Protein AF-A0A1L9T6Y2-F1 (afdb_monomer_lite)

Organism: NCBI:txid1036612

pLDDT: mean 74.03, std 19.37, range [37.56, 94.56]

InterPro domains:
  IPR007858 Dpy-30 motif [PF05186] (25-66)
  IPR049629 DPY30/SDC1, dimerization/docking domain [cd22965] (26-66)

Foldseek 3Di:
DDDDDDDPDDDDDDPVDPADPVGDPVVVCCVPPPVVQLVVLVVVCVVVVDPCSVVSSVVSVVVVVCVVVVVVVVDDDD

Structure (mmCIF, N/CA/C/O backbone):
data_AF-A0A1L9T6Y2-F1
#
_entry.id   AF-A0A1L9T6Y2-F1
#
loop_
_atom_site.group_PDB
_atom_site.id
_atom_site.type_symbol
_atom_site.label_atom_id
_atom_site.label_alt_id
_atom_site.label_comp_id
_atom_site.label_asym_id
_atom_site.label_entity_id
_atom_site.label_seq_id
_atom_site.pdbx_PDB_ins_code
_atom_site.Cartn_x
_atom_site.Cartn_y
_atom_site.Cartn_z
_atom_site.occupancy
_atom_site.B_iso_or_equiv
_atom_site.auth_seq_id
_atom_site.auth_comp_id
_atom_site.auth_asym_id
_atom_site.auth_atom_id
_atom_site.pdbx_PDB_model_num
ATOM 1 N N . ALA A 1 1 ? 20.391 42.890 -40.923 1.00 37.56 1 ALA A N 1
ATOM 2 C CA . ALA A 1 1 ? 19.672 42.932 -39.636 1.00 37.56 1 ALA A CA 1
ATOM 3 C C . ALA A 1 1 ? 19.547 41.504 -39.129 1.00 37.56 1 ALA A C 1
ATOM 5 O O . ALA A 1 1 ? 19.118 40.644 -39.888 1.00 37.56 1 ALA A O 1
ATOM 6 N N . ALA A 1 2 ? 20.051 41.248 -37.924 1.00 39.50 2 ALA A N 1
ATOM 7 C CA . ALA A 1 2 ? 20.148 39.927 -37.316 1.00 39.50 2 ALA A CA 1
ATOM 8 C C . ALA A 1 2 ? 18.785 39.478 -36.768 1.00 39.50 2 ALA A C 1
ATOM 10 O O . ALA A 1 2 ? 18.151 40.222 -36.025 1.00 39.50 2 ALA A O 1
ATOM 11 N N . GLY A 1 3 ? 18.351 38.270 -37.132 1.00 51.41 3 GLY A N 1
ATOM 12 C CA . GLY A 1 3 ? 17.250 37.574 -36.473 1.00 51.41 3 GLY A CA 1
ATOM 13 C C . GLY A 1 3 ? 17.808 36.726 -35.334 1.00 51.41 3 GLY A C 1
ATOM 14 O O . GLY A 1 3 ? 18.503 35.744 -35.573 1.00 51.41 3 GLY A O 1
ATOM 15 N N . THR A 1 4 ? 17.547 37.140 -34.103 1.00 55.91 4 THR A N 1
ATOM 16 C CA . THR A 1 4 ? 17.857 36.419 -32.864 1.00 55.91 4 THR A CA 1
ATOM 17 C C . THR A 1 4 ? 16.961 35.186 -32.704 1.00 55.91 4 THR A C 1
ATOM 19 O O . THR A 1 4 ? 15.741 35.362 -32.701 1.00 55.91 4 THR A O 1
ATOM 22 N N . PRO A 1 5 ? 17.489 33.967 -32.487 1.00 57.88 5 PRO A N 1
ATOM 23 C CA . PRO A 1 5 ? 16.698 32.903 -31.889 1.00 57.88 5 PRO A CA 1
ATOM 24 C C . PRO A 1 5 ? 16.656 33.095 -30.367 1.00 57.88 5 PRO A C 1
ATOM 26 O O . PRO A 1 5 ? 17.675 33.149 -29.680 1.00 57.88 5 PRO A O 1
ATOM 29 N N . THR A 1 6 ? 15.442 33.256 -29.861 1.00 55.66 6 THR A N 1
ATOM 30 C CA . THR A 1 6 ? 15.078 33.273 -28.447 1.00 55.66 6 THR A CA 1
ATOM 31 C C . THR A 1 6 ? 15.141 31.873 -27.837 1.00 55.66 6 THR A C 1
ATOM 33 O O . THR A 1 6 ? 14.546 30.950 -28.379 1.00 55.66 6 THR A O 1
ATOM 36 N N . ALA A 1 7 ? 15.752 31.796 -26.653 1.00 55.44 7 ALA A N 1
ATOM 37 C CA . ALA A 1 7 ? 15.369 30.934 -25.533 1.00 55.44 7 ALA A CA 1
ATOM 38 C C . ALA A 1 7 ? 15.305 29.410 -25.765 1.00 55.44 7 ALA A C 1
ATOM 40 O O . ALA A 1 7 ? 14.223 28.838 -25.854 1.00 55.44 7 ALA A O 1
ATOM 41 N N . ASP A 1 8 ? 16.450 28.733 -25.638 1.00 49.28 8 ASP A N 1
ATOM 42 C CA . ASP A 1 8 ? 16.466 27.384 -25.060 1.00 49.28 8 ASP A CA 1
ATOM 43 C C . ASP A 1 8 ? 16.421 27.512 -23.534 1.00 49.28 8 ASP A C 1
ATOM 45 O O . ASP A 1 8 ? 17.427 27.552 -22.821 1.00 49.28 8 ASP A O 1
ATOM 49 N N . THR A 1 9 ? 15.199 27.660 -23.033 1.00 50.81 9 THR A N 1
ATOM 50 C CA . THR A 1 9 ? 14.873 27.485 -21.624 1.00 50.81 9 THR A CA 1
ATOM 51 C C . T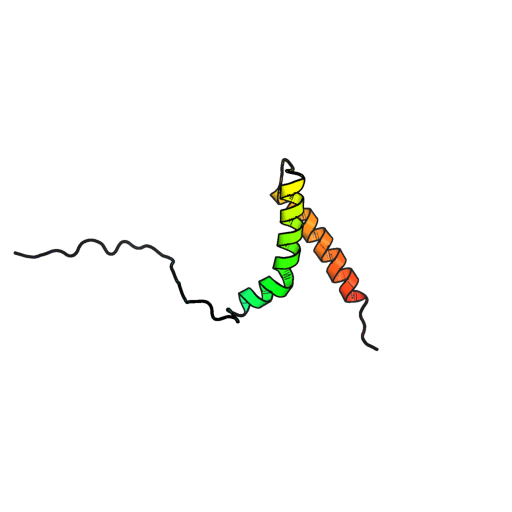HR A 1 9 ? 15.154 26.033 -21.248 1.00 50.81 9 THR A C 1
ATOM 53 O O . THR A 1 9 ? 14.526 25.111 -21.762 1.00 50.81 9 THR A O 1
ATOM 56 N N . MET A 1 10 ? 16.089 25.832 -20.316 1.00 55.53 10 MET A N 1
ATOM 57 C CA . MET A 1 10 ? 16.201 24.608 -19.523 1.00 55.53 10 MET A CA 1
ATOM 58 C C . MET A 1 10 ? 14.809 24.152 -19.076 1.00 55.53 10 MET A C 1
ATOM 60 O O . MET A 1 10 ? 14.176 24.795 -18.242 1.00 55.53 10 MET A O 1
ATOM 64 N N . THR A 1 11 ? 14.327 23.025 -19.586 1.00 46.41 11 THR A N 1
ATOM 65 C CA . THR A 1 11 ? 13.278 22.255 -18.918 1.00 46.41 11 THR A CA 1
ATOM 66 C C . THR A 1 11 ? 13.582 20.779 -19.102 1.00 46.41 11 THR A C 1
ATOM 68 O O . THR A 1 11 ? 13.414 20.190 -20.167 1.00 46.41 11 THR A O 1
ATOM 71 N N . SER A 1 12 ? 14.103 20.209 -18.020 1.00 51.28 12 SER A N 1
ATOM 72 C CA . SER A 1 12 ? 14.197 18.782 -17.771 1.00 51.28 12 SER A CA 1
ATOM 73 C C . SER A 1 12 ? 12.874 18.062 -18.033 1.00 51.28 12 SER A C 1
ATOM 75 O O . SER A 1 12 ? 11.799 18.598 -17.786 1.00 51.28 12 SER A O 1
ATOM 77 N N . ALA A 1 13 ? 13.010 16.780 -18.374 1.00 54.22 13 ALA A N 1
ATOM 78 C CA . ALA A 1 13 ? 11.991 15.736 -18.316 1.00 54.22 13 ALA A CA 1
ATOM 79 C C . ALA A 1 13 ? 10.958 15.710 -19.451 1.00 54.22 13 ALA A C 1
ATOM 81 O O . ALA A 1 13 ? 9.840 16.180 -19.314 1.00 54.22 13 ALA A O 1
ATOM 82 N N . THR A 1 14 ? 11.283 14.974 -20.514 1.00 45.28 14 THR A N 1
ATOM 83 C CA . THR A 1 14 ? 10.330 14.070 -21.183 1.00 45.28 14 THR A CA 1
ATOM 84 C C . THR A 1 14 ? 11.108 13.012 -21.969 1.00 45.28 14 THR A C 1
ATOM 86 O O . THR A 1 14 ? 11.205 13.041 -23.190 1.00 45.28 14 THR A O 1
ATOM 89 N N . ASN A 1 15 ? 11.644 12.009 -21.262 1.00 49.62 15 ASN A N 1
ATOM 90 C CA . ASN A 1 15 ? 11.942 10.716 -21.889 1.00 49.62 15 ASN A CA 1
ATOM 91 C C . ASN A 1 15 ? 10.607 10.019 -22.200 1.00 49.62 15 ASN A C 1
ATOM 93 O O . ASN A 1 15 ? 10.200 9.069 -21.531 1.00 49.62 15 ASN A O 1
ATOM 97 N N . ALA A 1 16 ? 9.903 10.520 -23.214 1.00 52.69 16 ALA A N 1
ATOM 98 C CA . ALA A 1 16 ? 8.774 9.858 -23.844 1.00 52.69 16 ALA A CA 1
ATOM 99 C C . ALA A 1 16 ? 9.310 8.765 -24.780 1.00 52.69 16 ALA A C 1
ATOM 101 O O . ALA A 1 16 ? 9.176 8.840 -25.996 1.00 52.69 16 ALA A O 1
ATOM 102 N N . ASN A 1 17 ? 9.968 7.752 -24.211 1.00 53.03 17 ASN A N 1
ATOM 103 C CA . ASN A 1 17 ? 10.248 6.538 -24.962 1.00 53.03 17 ASN A CA 1
ATOM 104 C C . ASN A 1 17 ? 8.977 5.671 -24.890 1.00 53.03 17 ASN A C 1
ATOM 106 O O . ASN A 1 17 ? 8.558 5.352 -23.770 1.00 53.03 17 ASN A O 1
ATOM 110 N N . PRO A 1 18 ? 8.323 5.318 -26.014 1.00 49.97 18 PRO A N 1
ATOM 111 C CA . PRO A 1 18 ? 7.172 4.426 -25.998 1.00 49.97 18 PRO A CA 1
ATOM 112 C C . PRO A 1 18 ? 7.608 3.106 -25.366 1.00 49.97 18 PRO A C 1
ATOM 114 O O . PRO A 1 18 ? 8.427 2.359 -25.902 1.00 49.97 18 PRO A O 1
ATOM 117 N N . VAL A 1 19 ? 7.115 2.862 -24.155 1.00 52.81 19 VAL A N 1
ATOM 118 C CA . VAL A 1 19 ? 7.483 1.698 -23.359 1.00 52.81 19 VAL A CA 1
ATOM 119 C C . VAL A 1 19 ? 6.956 0.471 -24.084 1.00 52.81 19 VAL A C 1
ATOM 121 O O . VAL A 1 19 ? 5.760 0.191 -24.062 1.00 52.81 19 VAL A O 1
ATOM 124 N N . ARG A 1 20 ? 7.868 -0.248 -24.750 1.00 58.91 20 ARG A N 1
ATOM 125 C CA . ARG A 1 20 ? 7.642 -1.611 -25.239 1.00 58.91 20 ARG A CA 1
ATOM 126 C C . ARG A 1 20 ? 6.929 -2.432 -24.148 1.00 58.91 20 ARG A C 1
ATOM 128 O O . ARG A 1 20 ? 7.258 -2.227 -22.975 1.00 58.91 20 ARG A O 1
ATOM 135 N N . PRO A 1 21 ? 6.018 -3.367 -24.491 1.00 51.47 21 PRO A N 1
ATOM 136 C CA . PRO A 1 21 ? 5.316 -4.244 -23.538 1.00 51.47 21 PRO A CA 1
ATOM 137 C C . PRO A 1 21 ? 6.265 -5.257 -22.861 1.00 51.47 21 PRO A C 1
ATOM 139 O O . PRO A 1 21 ? 6.224 -6.456 -23.098 1.00 51.47 21 PRO A O 1
ATOM 142 N N . GLY A 1 22 ? 7.187 -4.733 -22.065 1.00 56.75 22 GLY A N 1
ATOM 143 C CA . GLY A 1 22 ? 8.341 -5.395 -21.459 1.00 56.75 22 GLY A CA 1
ATOM 144 C C . GLY A 1 22 ? 9.288 -4.336 -20.886 1.00 56.75 22 GLY A C 1
ATOM 145 O O . GLY A 1 22 ? 10.496 -4.400 -21.093 1.00 56.75 22 GLY A O 1
ATOM 146 N N . GLY A 1 23 ? 8.705 -3.278 -20.304 1.00 59.28 23 GLY A N 1
ATOM 147 C CA . GLY A 1 23 ? 9.393 -2.057 -19.889 1.00 59.28 23 GLY A CA 1
ATOM 148 C C . GLY A 1 23 ? 10.529 -2.319 -18.906 1.00 59.28 23 GLY A C 1
ATOM 149 O O . GLY A 1 23 ? 10.539 -3.344 -18.241 1.00 59.28 23 GLY A O 1
ATOM 150 N N . ALA A 1 24 ? 11.472 -1.375 -18.842 1.00 71.25 24 ALA A N 1
ATOM 151 C CA . ALA A 1 24 ? 12.715 -1.412 -18.067 1.00 71.25 24 ALA A CA 1
ATOM 152 C C . ALA A 1 24 ? 12.679 -2.303 -16.800 1.00 71.25 24 ALA A C 1
ATOM 154 O O . ALA A 1 24 ? 11.700 -2.216 -16.057 1.00 71.25 24 ALA A O 1
ATOM 155 N N . PRO A 1 25 ? 13.752 -3.061 -16.481 1.00 77.44 25 PRO A N 1
ATOM 156 C CA . PRO A 1 25 ? 13.794 -4.025 -15.369 1.00 77.44 25 PRO A CA 1
ATOM 157 C C . PRO A 1 25 ? 13.216 -3.515 -14.038 1.00 77.44 25 PRO A C 1
ATOM 159 O O . PRO A 1 25 ? 12.556 -4.258 -13.317 1.00 77.44 25 PRO A O 1
ATOM 162 N N . ALA A 1 26 ? 13.383 -2.221 -13.749 1.00 80.00 26 ALA A N 1
ATOM 163 C CA . ALA A 1 26 ? 12.796 -1.563 -12.584 1.00 80.00 26 ALA A CA 1
ATOM 164 C C . ALA A 1 26 ? 11.253 -1.605 -12.548 1.00 80.00 26 ALA A C 1
ATOM 166 O O . ALA A 1 26 ? 10.673 -1.847 -11.493 1.00 80.00 26 ALA A O 1
ATOM 167 N N . ARG A 1 27 ? 10.568 -1.405 -13.685 1.00 85.56 27 ARG A N 1
ATOM 168 C CA . ARG A 1 27 ? 9.098 -1.483 -13.756 1.00 85.56 27 ARG A CA 1
ATOM 169 C C . ARG A 1 27 ? 8.591 -2.901 -13.551 1.00 85.56 27 ARG A C 1
ATOM 171 O O . ARG A 1 27 ? 7.586 -3.063 -12.875 1.00 85.56 27 ARG A O 1
ATOM 178 N N . VAL A 1 28 ? 9.266 -3.905 -14.115 1.00 84.81 28 VAL A N 1
ATOM 179 C CA . VAL A 1 28 ? 8.902 -5.318 -13.904 1.00 84.81 28 VAL A CA 1
ATOM 180 C C . VAL A 1 28 ? 8.998 -5.652 -12.420 1.00 84.81 28 VAL A C 1
ATOM 182 O O . VAL A 1 28 ? 8.016 -6.092 -11.833 1.00 84.81 28 VAL A O 1
ATOM 185 N N . TYR A 1 29 ? 10.125 -5.311 -11.789 1.00 85.38 29 TYR A N 1
ATOM 186 C CA . TYR A 1 29 ? 10.317 -5.516 -10.356 1.00 85.38 29 TYR A CA 1
ATOM 187 C C . TYR A 1 29 ? 9.239 -4.820 -9.511 1.00 85.38 29 TYR A C 1
ATOM 189 O O . TYR A 1 29 ? 8.658 -5.432 -8.618 1.00 85.38 29 TYR A O 1
ATOM 197 N N . MET A 1 30 ? 8.917 -3.556 -9.812 1.00 86.12 30 MET A N 1
ATOM 198 C CA . MET A 1 30 ? 7.841 -2.843 -9.116 1.00 86.12 30 MET A CA 1
ATOM 199 C C . MET A 1 30 ? 6.485 -3.526 -9.316 1.00 86.12 30 MET A C 1
ATOM 201 O O . MET A 1 30 ? 5.771 -3.736 -8.336 1.00 86.12 30 MET A O 1
ATOM 205 N N . ASN A 1 31 ? 6.144 -3.888 -10.554 1.00 85.25 31 ASN A N 1
ATOM 206 C CA . ASN A 1 31 ? 4.874 -4.524 -10.896 1.00 85.25 31 ASN A CA 1
ATOM 207 C C . ASN A 1 31 ? 4.694 -5.882 -10.208 1.00 85.25 31 ASN A C 1
ATOM 209 O O . ASN A 1 31 ? 3.582 -6.213 -9.814 1.00 85.25 31 ASN A O 1
ATOM 213 N N . GLU A 1 32 ? 5.770 -6.648 -10.043 1.00 86.75 32 GLU A N 1
ATOM 214 C CA . GLU A 1 32 ? 5.728 -7.973 -9.421 1.00 86.75 32 GLU A CA 1
ATOM 215 C C . GLU A 1 32 ? 5.768 -7.923 -7.892 1.00 86.75 32 GLU A C 1
ATOM 217 O O . GLU A 1 32 ? 5.106 -8.721 -7.232 1.00 86.75 32 GLU A O 1
ATOM 222 N N . LYS A 1 33 ? 6.558 -7.012 -7.311 1.00 86.06 33 LYS A N 1
ATOM 223 C CA . LYS A 1 33 ? 6.844 -7.026 -5.869 1.00 86.06 33 LYS A CA 1
ATOM 224 C C . LYS A 1 33 ? 6.032 -6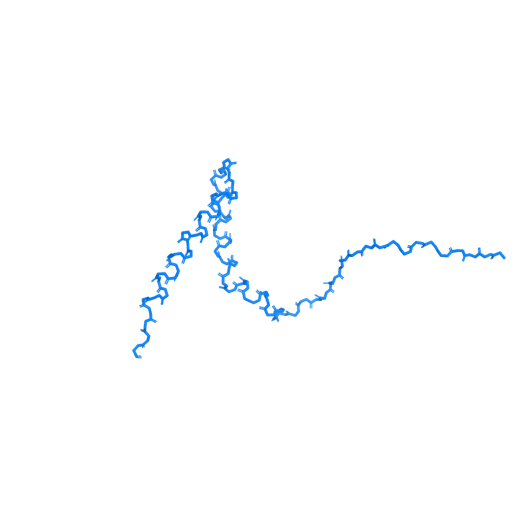.029 -5.057 1.00 86.06 33 LYS A C 1
ATOM 226 O O . LYS A 1 33 ? 5.777 -6.300 -3.892 1.00 86.06 33 LYS A O 1
ATOM 231 N N . ILE A 1 34 ? 5.668 -4.877 -5.625 1.00 87.44 34 ILE A N 1
ATOM 232 C CA . ILE A 1 34 ? 5.217 -3.721 -4.828 1.00 87.44 34 ILE A CA 1
ATOM 233 C C . ILE A 1 34 ? 3.837 -3.223 -5.267 1.00 87.44 34 ILE A C 1
ATOM 235 O O . ILE A 1 34 ? 2.962 -2.993 -4.435 1.00 87.44 34 ILE A O 1
ATOM 239 N N . VAL A 1 35 ? 3.618 -3.077 -6.575 1.00 90.75 35 VAL A N 1
ATOM 240 C CA . VAL A 1 35 ? 2.382 -2.534 -7.163 1.00 90.75 35 VAL A CA 1
ATOM 241 C C . VAL A 1 35 ? 1.102 -3.252 -6.716 1.00 90.75 35 VAL A C 1
ATOM 243 O O . VAL A 1 35 ? 0.159 -2.533 -6.382 1.00 90.75 35 VAL A O 1
ATOM 246 N N . PRO A 1 36 ? 1.007 -4.598 -6.657 1.00 90.75 36 PRO A N 1
ATOM 247 C CA . PRO A 1 36 ? -0.227 -5.249 -6.212 1.00 90.75 36 PRO A CA 1
ATOM 248 C C . PRO A 1 36 ? -0.621 -4.839 -4.787 1.00 90.75 36 PRO A C 1
ATOM 250 O O . PRO A 1 36 ? -1.775 -4.490 -4.548 1.00 90.75 36 PRO A O 1
ATOM 253 N N . TYR A 1 37 ? 0.346 -4.779 -3.868 1.00 92.25 37 TYR A N 1
ATOM 254 C CA . TYR A 1 37 ? 0.102 -4.390 -2.477 1.00 92.25 37 TYR A CA 1
ATOM 255 C C . TYR A 1 37 ? -0.184 -2.894 -2.333 1.00 92.25 37 TYR A C 1
ATOM 257 O O . TYR A 1 37 ? -1.037 -2.498 -1.542 1.00 92.25 37 TYR A O 1
ATOM 265 N N . LEU A 1 38 ? 0.480 -2.051 -3.129 1.00 92.25 38 LEU A N 1
ATOM 266 C CA . LEU A 1 38 ? 0.187 -0.619 -3.165 1.00 92.25 38 LEU A CA 1
ATOM 267 C C . LEU A 1 38 ? -1.249 -0.351 -3.610 1.00 92.25 38 LEU A C 1
ATOM 269 O O . LEU A 1 38 ? -1.946 0.429 -2.967 1.00 92.25 38 LEU A O 1
ATOM 273 N N . LEU A 1 39 ? -1.707 -1.006 -4.679 1.00 92.75 39 LEU A N 1
ATOM 274 C CA . LEU A 1 39 ? -3.074 -0.846 -5.175 1.00 92.75 39 LEU A CA 1
ATOM 275 C C . LEU A 1 39 ? -4.109 -1.310 -4.146 1.00 92.75 39 LEU A C 1
ATOM 277 O O . LEU A 1 39 ? -5.121 -0.636 -3.943 1.00 92.75 39 LEU A O 1
ATOM 281 N N . GLU A 1 40 ? -3.850 -2.429 -3.473 1.00 91.62 40 GLU A N 1
ATOM 282 C CA . GLU A 1 40 ? -4.732 -2.952 -2.430 1.00 91.62 40 GLU A CA 1
ATOM 283 C C . GLU A 1 40 ? -4.813 -2.001 -1.222 1.00 91.62 40 GLU A C 1
ATOM 285 O O . GLU A 1 40 ? -5.910 -1.634 -0.790 1.00 91.62 40 GLU A O 1
ATOM 290 N N . GLY A 1 41 ? -3.670 -1.506 -0.741 1.00 92.19 41 GLY A N 1
ATOM 291 C CA . GLY A 1 41 ? -3.619 -0.527 0.344 1.00 92.19 41 GLY A CA 1
ATOM 292 C C . GLY A 1 41 ? -4.286 0.801 -0.025 1.00 92.19 41 GLY A C 1
ATOM 293 O O . GLY A 1 41 ? -5.071 1.347 0.751 1.00 92.19 41 GLY A O 1
ATOM 294 N N . MET A 1 42 ? -4.051 1.304 -1.241 1.00 92.31 42 MET A N 1
ATOM 295 C CA . MET A 1 42 ? -4.677 2.535 -1.738 1.00 92.31 42 MET A CA 1
ATOM 296 C C . MET A 1 42 ? -6.199 2.414 -1.837 1.00 92.31 42 MET A C 1
ATOM 298 O O . MET A 1 42 ? -6.912 3.372 -1.529 1.00 92.31 42 MET A O 1
ATOM 302 N N . LYS A 1 43 ? -6.718 1.246 -2.228 1.00 92.56 43 LYS A N 1
ATOM 303 C CA . LYS A 1 43 ? -8.161 0.978 -2.235 1.00 92.56 43 LYS A CA 1
ATOM 304 C C . LYS A 1 43 ? -8.751 1.092 -0.827 1.00 92.56 43 LYS A C 1
ATOM 306 O O . LYS A 1 43 ? -9.798 1.718 -0.669 1.00 92.56 43 LYS A O 1
ATOM 311 N N . ASN A 1 44 ? -8.082 0.541 0.186 1.00 89.56 44 ASN A N 1
ATOM 312 C CA . ASN A 1 44 ? -8.539 0.620 1.577 1.00 89.56 44 ASN A CA 1
ATOM 313 C C . ASN A 1 44 ? -8.537 2.064 2.091 1.00 89.56 44 ASN A C 1
ATOM 315 O O . ASN A 1 44 ? -9.542 2.527 2.626 1.00 89.56 44 ASN A O 1
ATOM 319 N N . VAL A 1 45 ? -7.464 2.811 1.829 1.00 93.50 45 VAL A N 1
ATOM 320 C CA . VAL A 1 45 ? -7.365 4.230 2.205 1.00 93.50 45 VAL A CA 1
ATOM 321 C C . VAL A 1 45 ? -8.445 5.074 1.527 1.00 93.50 45 VAL A C 1
ATOM 323 O O . VAL A 1 45 ? -9.034 5.946 2.159 1.00 93.50 45 VAL A O 1
ATOM 326 N N . THR A 1 46 ? -8.751 4.798 0.258 1.00 92.44 46 THR A N 1
ATOM 327 C CA . THR A 1 46 ? -9.791 5.524 -0.488 1.00 92.44 46 THR A CA 1
ATOM 328 C C . THR A 1 46 ? -11.195 5.204 0.030 1.00 92.44 46 THR A C 1
ATOM 330 O O . THR A 1 46 ? -12.077 6.060 -0.013 1.00 92.44 46 THR A O 1
ATOM 333 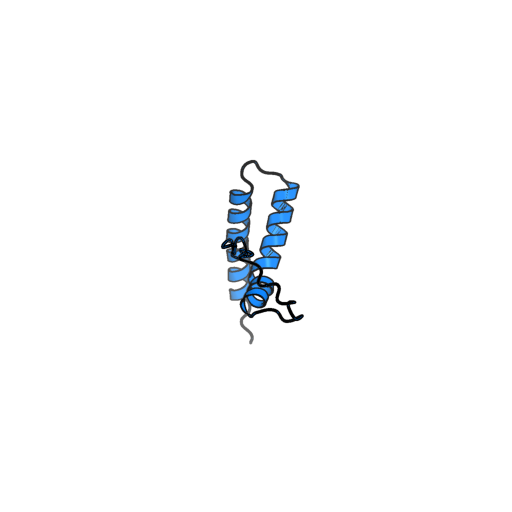N N . LYS A 1 47 ? -11.406 3.980 0.529 1.00 93.62 47 LYS A N 1
ATOM 334 C CA . LYS A 1 47 ? -12.678 3.532 1.103 1.00 93.62 47 LYS A CA 1
ATOM 335 C C . LYS A 1 47 ? -12.924 4.116 2.495 1.00 93.62 47 LYS A C 1
ATOM 337 O O . LYS A 1 47 ? -14.034 4.557 2.763 1.00 93.62 47 LYS A O 1
ATOM 342 N N . GLU A 1 48 ? -11.922 4.088 3.372 1.00 92.50 48 GLU A N 1
ATOM 343 C CA . GLU A 1 48 ? -12.076 4.530 4.766 1.00 92.50 48 GLU A CA 1
ATOM 344 C C . GLU A 1 48 ? -11.828 6.026 4.964 1.00 92.50 48 GLU A C 1
ATOM 346 O O . GLU A 1 48 ? -12.274 6.581 5.962 1.00 92.50 48 GLU A O 1
ATOM 351 N N . GLN A 1 49 ? -11.136 6.677 4.022 1.00 93.25 49 GLN A N 1
ATOM 352 C CA . GLN A 1 49 ? -10.740 8.089 4.087 1.00 93.25 49 GLN A CA 1
ATOM 353 C C . GLN A 1 49 ? -10.237 8.513 5.480 1.00 93.25 49 GLN A C 1
ATOM 355 O O . GLN A 1 49 ? -10.769 9.445 6.087 1.00 93.25 49 GLN A O 1
ATOM 360 N N . PRO A 1 50 ? -9.210 7.832 6.018 1.00 92.81 50 PRO A N 1
ATOM 361 C CA . PR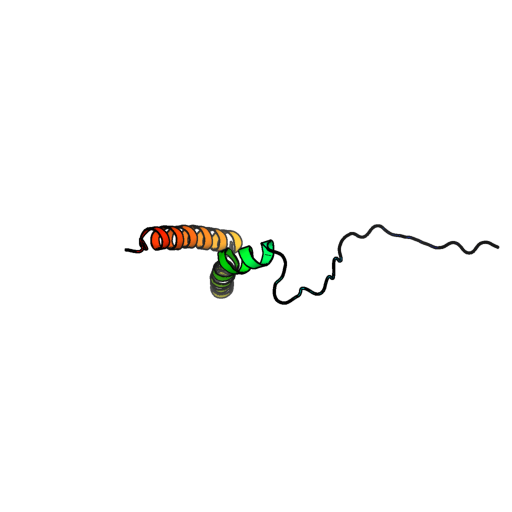O A 1 50 ? -8.679 8.164 7.330 1.00 92.81 50 PRO A CA 1
ATOM 362 C C . PRO A 1 50 ? -8.014 9.545 7.310 1.00 92.81 50 PRO A C 1
ATOM 364 O O . PRO A 1 50 ? -7.454 9.965 6.297 1.00 92.81 50 PRO A O 1
ATOM 367 N N . SER A 1 51 ? -7.971 10.216 8.463 1.00 93.75 51 SER A N 1
ATOM 368 C CA . SER A 1 51 ? -7.350 11.543 8.603 1.00 93.75 51 SER A CA 1
ATOM 369 C C . SER A 1 51 ? -5.861 11.566 8.229 1.00 93.75 51 SER A C 1
ATOM 371 O O . SER A 1 51 ? -5.338 12.606 7.844 1.00 93.75 51 SER A O 1
ATOM 373 N N . ASN A 1 52 ? -5.176 10.419 8.334 1.00 94.56 52 ASN A N 1
ATOM 374 C CA . ASN A 1 52 ? -3.757 10.254 8.008 1.00 94.56 52 ASN A CA 1
ATOM 375 C C . ASN A 1 52 ? -3.555 9.135 6.964 1.00 94.56 52 ASN A C 1
ATOM 377 O O . ASN A 1 52 ? -3.065 8.055 7.309 1.00 94.56 52 ASN A O 1
ATOM 381 N N . PRO A 1 53 ? -3.901 9.366 5.684 1.00 91.44 53 PRO A N 1
ATOM 382 C CA . PRO A 1 53 ? -3.929 8.324 4.652 1.00 91.44 53 PRO A CA 1
ATOM 383 C C . PRO A 1 53 ? -2.566 7.674 4.401 1.00 91.44 53 PRO A C 1
ATOM 385 O O . PRO A 1 53 ? -2.480 6.459 4.255 1.00 91.44 53 PRO A O 1
ATOM 388 N N . LEU A 1 54 ? -1.486 8.461 4.414 1.00 93.00 54 LEU A N 1
ATOM 389 C CA . LEU A 1 54 ? -0.129 7.947 4.207 1.00 93.00 54 LEU A CA 1
ATOM 390 C C . LEU A 1 54 ? 0.346 7.056 5.357 1.00 93.00 54 LEU A C 1
ATOM 392 O O . LEU A 1 54 ? 1.043 6.073 5.121 1.00 93.00 54 LEU A O 1
ATOM 396 N N . ARG A 1 55 ? -0.047 7.382 6.594 1.00 93.19 55 ARG A N 1
ATOM 397 C CA . ARG A 1 55 ? 0.305 6.580 7.768 1.00 93.19 55 ARG A CA 1
ATOM 398 C C . ARG A 1 55 ? -0.385 5.224 7.716 1.00 93.19 55 ARG A C 1
ATOM 400 O O . ARG A 1 55 ? 0.287 4.208 7.832 1.00 93.19 55 ARG A O 1
ATOM 407 N N . VAL A 1 56 ? -1.694 5.224 7.468 1.00 94.06 56 VAL A N 1
ATOM 408 C CA . VAL A 1 56 ? -2.486 3.991 7.353 1.00 94.06 56 VAL A CA 1
ATOM 409 C C . VAL A 1 56 ? -1.989 3.130 6.190 1.00 94.06 56 VAL A C 1
ATOM 411 O 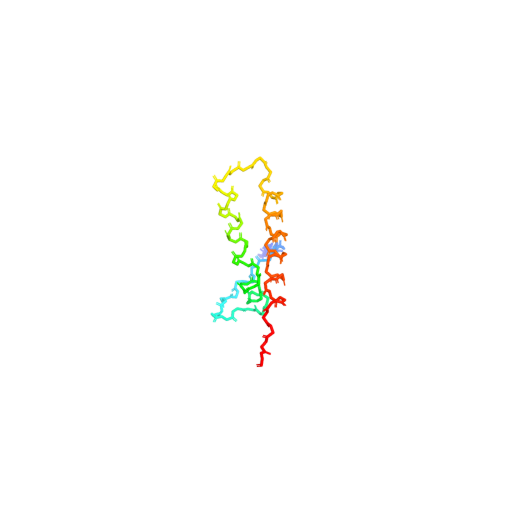O . VAL A 1 56 ? -1.844 1.921 6.341 1.00 94.06 56 VAL A O 1
ATOM 414 N N . LEU A 1 57 ? -1.654 3.742 5.048 1.00 93.25 57 LEU A N 1
ATOM 415 C CA . LEU A 1 57 ? -1.059 3.021 3.922 1.00 93.25 57 LEU A CA 1
ATOM 416 C C . LEU A 1 57 ? 0.288 2.386 4.292 1.00 93.25 57 LEU A C 1
ATOM 418 O O . LEU A 1 57 ? 0.536 1.236 3.949 1.00 93.25 57 LEU A O 1
ATOM 422 N N . GLY A 1 58 ? 1.155 3.124 4.988 1.00 92.88 58 GLY A N 1
ATOM 423 C CA . GLY A 1 58 ? 2.450 2.618 5.439 1.00 92.88 58 GLY A CA 1
ATOM 424 C C . GLY A 1 58 ? 2.314 1.455 6.421 1.00 92.88 58 GLY A C 1
ATOM 425 O O . GLY A 1 58 ? 2.970 0.431 6.246 1.00 92.88 58 GLY A O 1
ATOM 426 N N . GLU A 1 59 ? 1.423 1.579 7.407 1.00 94.12 59 GLU A N 1
ATOM 427 C CA . GLU A 1 59 ? 1.110 0.510 8.366 1.00 94.12 59 GLU A CA 1
ATOM 428 C C . GLU A 1 59 ? 0.582 -0.741 7.644 1.00 94.12 59 GLU A C 1
ATOM 430 O O . GLU A 1 59 ? 1.061 -1.847 7.901 1.00 94.12 59 GLU A O 1
ATOM 435 N N . TYR A 1 60 ? -0.310 -0.567 6.662 1.00 94.12 60 TYR A N 1
ATOM 436 C CA . TYR A 1 60 ? -0.798 -1.657 5.814 1.00 94.12 60 TYR A CA 1
ATOM 437 C C . TYR A 1 60 ? 0.336 -2.356 5.049 1.00 94.12 60 TYR A C 1
ATOM 439 O O . TYR A 1 60 ? 0.405 -3.583 5.043 1.00 94.12 60 TYR A O 1
ATOM 447 N N . LEU A 1 61 ? 1.245 -1.602 4.421 1.00 93.38 61 LEU A N 1
ATOM 448 C CA . LEU A 1 61 ? 2.359 -2.179 3.659 1.00 93.38 61 LEU A CA 1
ATOM 449 C C . LEU A 1 61 ? 3.333 -2.955 4.552 1.00 93.38 61 LEU A C 1
ATOM 451 O O . LEU A 1 61 ? 3.785 -4.026 4.154 1.00 93.38 61 LEU A O 1
ATOM 455 N N . ILE A 1 62 ? 3.633 -2.454 5.754 1.00 92.62 62 ILE A N 1
ATOM 456 C CA . ILE A 1 62 ? 4.486 -3.159 6.724 1.00 92.62 62 ILE A CA 1
ATOM 457 C C . ILE A 1 62 ? 3.820 -4.465 7.158 1.00 92.62 62 ILE A C 1
ATOM 459 O O . ILE A 1 62 ? 4.450 -5.522 7.134 1.00 92.62 62 ILE A O 1
ATOM 463 N N . GLN A 1 63 ? 2.535 -4.411 7.512 1.00 91.69 63 GLN A N 1
ATOM 464 C CA . GLN A 1 63 ? 1.792 -5.606 7.892 1.00 91.69 63 GLN A CA 1
ATOM 465 C C . GLN A 1 63 ? 1.760 -6.630 6.752 1.00 91.69 63 GLN A C 1
ATOM 467 O O . GLN A 1 63 ? 2.017 -7.813 6.977 1.00 91.69 63 GLN A O 1
ATOM 472 N N . LYS A 1 64 ? 1.537 -6.170 5.517 1.00 90.25 64 LYS A N 1
ATOM 473 C CA . LYS A 1 64 ? 1.522 -7.040 4.343 1.00 90.25 64 LYS A CA 1
ATOM 474 C C . LYS A 1 64 ? 2.891 -7.637 4.030 1.00 90.25 64 LYS A C 1
ATOM 476 O O . LYS A 1 64 ? 2.951 -8.803 3.651 1.00 90.25 64 LYS A O 1
ATOM 481 N N . SER A 1 65 ? 3.977 -6.887 4.234 1.00 86.81 65 SER A N 1
ATOM 482 C CA . SER A 1 65 ? 5.347 -7.409 4.124 1.00 86.81 65 SER A CA 1
ATOM 483 C C . SER A 1 65 ? 5.550 -8.595 5.060 1.00 86.81 65 SER A C 1
ATOM 485 O O . SER A 1 65 ? 5.956 -9.657 4.605 1.00 86.81 65 SER A O 1
ATOM 487 N N . ASN A 1 66 ? 5.161 -8.458 6.331 1.00 89.44 66 ASN A N 1
ATOM 488 C CA . ASN A 1 66 ? 5.296 -9.528 7.321 1.00 89.44 66 ASN A CA 1
ATOM 489 C C . ASN A 1 66 ? 4.460 -10.767 6.962 1.00 89.44 66 ASN A C 1
ATOM 491 O O . ASN A 1 66 ? 4.926 -11.892 7.128 1.00 89.44 66 ASN A O 1
ATOM 495 N N . GLU A 1 67 ? 3.235 -10.582 6.458 1.00 87.38 67 GLU A N 1
ATOM 496 C CA . GLU A 1 67 ? 2.391 -11.690 5.984 1.00 87.38 67 GLU A CA 1
ATOM 497 C C . GLU A 1 67 ? 3.023 -12.419 4.796 1.00 87.38 67 GLU A C 1
ATOM 499 O O . GLU A 1 67 ? 3.030 -13.647 4.753 1.00 87.38 67 GLU A O 1
ATOM 504 N N . VAL A 1 68 ? 3.552 -11.673 3.825 1.00 84.81 68 VAL A N 1
ATOM 505 C CA . VAL A 1 68 ? 4.134 -12.231 2.601 1.00 84.81 68 VAL A CA 1
ATOM 506 C C . VAL A 1 68 ? 5.476 -12.898 2.890 1.00 84.81 68 VAL A C 1
ATOM 508 O O . VAL A 1 68 ? 5.694 -14.016 2.435 1.00 84.81 68 VAL A O 1
ATOM 511 N N . GLU A 1 69 ? 6.360 -12.273 3.665 1.00 77.19 69 GLU A N 1
ATOM 512 C CA . GLU A 1 69 ? 7.637 -12.863 4.092 1.00 77.19 69 GLU A CA 1
ATOM 513 C C . GLU A 1 69 ? 7.415 -14.068 5.018 1.00 77.19 69 GLU A C 1
ATOM 515 O O . GLU A 1 69 ? 8.064 -15.108 4.861 1.00 77.19 69 GLU A O 1
ATOM 520 N N . GLY A 1 70 ? 6.430 -13.987 5.917 1.00 62.97 70 GLY A N 1
ATOM 521 C CA . GLY A 1 70 ? 5.991 -15.106 6.749 1.00 62.97 70 GLY A CA 1
ATOM 522 C C . GLY A 1 70 ? 5.411 -16.267 5.932 1.00 62.97 70 GLY A C 1
ATOM 523 O O . GLY A 1 70 ? 5.718 -17.424 6.207 1.00 62.97 70 GLY A O 1
ATOM 524 N N . ALA A 1 71 ? 4.640 -15.982 4.877 1.00 57.72 71 ALA A N 1
ATOM 525 C CA . ALA A 1 71 ? 4.084 -16.992 3.974 1.00 57.72 71 ALA A CA 1
ATOM 526 C C . ALA A 1 71 ? 5.124 -17.582 3.001 1.00 57.72 71 ALA A C 1
ATOM 528 O O . ALA A 1 71 ? 5.047 -18.761 2.656 1.00 57.72 71 ALA A O 1
ATOM 529 N N . GLN A 1 72 ? 6.118 -16.800 2.563 1.00 53.72 72 GLN A N 1
ATOM 530 C CA . GLN A 1 72 ? 7.236 -17.275 1.731 1.00 53.72 72 GLN A CA 1
ATOM 531 C C . GLN A 1 72 ? 8.172 -18.212 2.508 1.00 53.72 72 GLN A C 1
ATOM 533 O O . GLN A 1 72 ? 8.740 -19.130 1.920 1.00 53.72 72 GLN A O 1
ATOM 538 N N . SER A 1 73 ? 8.263 -18.051 3.829 1.00 50.84 73 SER A N 1
ATOM 539 C CA . SER A 1 73 ? 9.042 -18.927 4.715 1.00 50.84 73 SER A CA 1
ATOM 540 C C . SER A 1 73 ? 8.401 -20.310 4.940 1.00 50.84 73 SER A C 1
ATOM 542 O O . SER A 1 73 ? 9.040 -21.199 5.495 1.00 50.84 73 SER A O 1
ATOM 544 N N . GLY A 1 74 ? 7.153 -20.515 4.496 1.00 47.94 74 GLY A N 1
ATOM 545 C CA . GLY A 1 74 ? 6.417 -21.782 4.604 1.00 47.94 74 GLY A CA 1
ATOM 546 C C . GLY A 1 74 ? 6.391 -22.636 3.331 1.00 47.94 74 GLY A C 1
ATOM 547 O O . GLY A 1 74 ? 5.740 -23.677 3.321 1.00 47.94 74 GLY A O 1
ATOM 548 N N . LYS A 1 75 ? 7.064 -22.221 2.249 1.00 43.91 75 LYS A N 1
ATOM 549 C CA . LYS A 1 75 ? 7.104 -22.965 0.980 1.00 43.91 75 LYS A CA 1
ATOM 550 C C . LYS A 1 75 ? 8.516 -23.491 0.705 1.00 43.91 75 LYS A C 1
ATOM 552 O O . LYS A 1 75 ? 9.181 -23.040 -0.222 1.00 43.91 75 LYS A O 1
ATOM 557 N N . ALA A 1 76 ? 8.972 -24.441 1.521 1.00 46.53 76 ALA A N 1
ATOM 558 C CA . ALA A 1 76 ? 10.063 -25.329 1.127 1.00 46.53 76 ALA A CA 1
ATOM 559 C C . ALA A 1 76 ? 9.533 -26.266 0.024 1.00 46.53 76 ALA A C 1
ATOM 561 O O . ALA A 1 76 ? 8.519 -26.928 0.256 1.00 46.53 76 ALA A O 1
ATOM 562 N N . PRO A 1 77 ? 10.124 -26.297 -1.182 1.00 58.31 77 PRO A N 1
ATOM 563 C CA . PRO A 1 77 ? 9.866 -27.381 -2.110 1.00 58.31 77 PRO A CA 1
ATOM 564 C C . PRO A 1 77 ? 10.630 -28.616 -1.613 1.00 58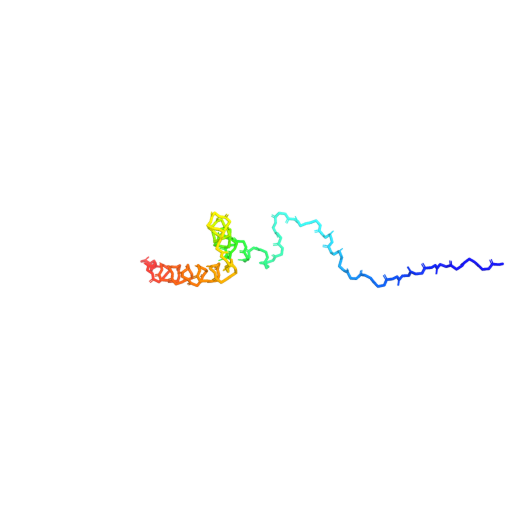.31 77 PRO A C 1
ATOM 566 O O . PRO A 1 77 ? 11.829 -28.537 -1.340 1.00 58.31 77 PRO A O 1
ATOM 569 N N . GLU A 1 78 ? 9.885 -29.703 -1.434 1.00 42.34 78 GLU A N 1
ATOM 570 C CA . GLU A 1 78 ? 10.376 -31.080 -1.289 1.00 42.34 78 GLU A CA 1
ATOM 571 C C . GLU A 1 78 ? 11.135 -31.536 -2.545 1.00 42.34 78 GLU A C 1
ATOM 573 O O . GLU A 1 78 ? 10.727 -31.124 -3.661 1.00 42.34 78 GLU A O 1
#

Radius of gyration: 21.98 Å; chains: 1; bounding box: 33×74×48 Å

Secondary structure (DSSP, 8-state):
---PPP--------------SS--HHHHHHHHHTHHHHHHHHHHHHHH--SSHHHHHHHHHHHHHHHHHHHHTT----

Sequence (78 aa):
AAGTPTADTMTSATNANPVRPGGAPARVYMNEKIVPYLLEGMKNVTKEQPSNPLRVLGEYLIQKSNEVEGAQSGKAPE